Protein AF-A0A968CEL5-F1 (afdb_monomer_lite)

Secondary structure (DSSP, 8-state):
--------GGGGTT--B-S-EEEE-SGGGS-HHHHHHHHTTB-TT-EEEE---TTS---TTS--SSTTHHHHHTTS--

Structure (mmCIF, N/CA/C/O backbone):
data_AF-A0A968CEL5-F1
#
_entry.id   AF-A0A968CEL5-F1
#
loop_
_atom_site.group_PDB
_atom_site.id
_atom_site.type_symbol
_atom_site.label_atom_id
_atom_site.label_alt_id
_atom_site.label_comp_id
_atom_site.label_asym_id
_atom_site.label_entity_id
_atom_site.label_seq_id
_atom_site.pdbx_PDB_ins_code
_atom_site.Cartn_x
_atom_site.Cartn_y
_atom_site.Cartn_z
_atom_site.occupancy
_atom_site.B_iso_or_equiv
_atom_site.auth_seq_id
_atom_site.auth_comp_id
_atom_site.auth_asym_id
_atom_site.auth_atom_id
_atom_site.pdbx_PDB_model_num
ATOM 1 N N . LYS A 1 1 ? -23.060 7.312 13.255 1.00 48.69 1 LYS A N 1
ATOM 2 C CA . LYS A 1 1 ? -22.751 8.109 12.043 1.00 48.69 1 LYS A CA 1
ATOM 3 C C . LYS A 1 1 ? -21.662 7.359 11.295 1.00 48.69 1 LYS A C 1
ATOM 5 O O . LYS A 1 1 ? -20.561 7.299 11.820 1.00 48.69 1 LYS A O 1
ATOM 10 N N . ASN A 1 2 ? -21.974 6.744 10.156 1.00 62.59 2 ASN A N 1
ATOM 11 C CA . ASN A 1 2 ? -20.964 6.083 9.328 1.00 62.59 2 ASN A CA 1
ATOM 12 C C . ASN A 1 2 ? -20.391 7.150 8.400 1.00 62.59 2 ASN A C 1
ATOM 14 O O . ASN A 1 2 ? -21.118 7.680 7.563 1.00 62.59 2 ASN A O 1
ATOM 18 N N . VAL A 1 3 ? -19.143 7.543 8.636 1.00 85.88 3 VAL A N 1
ATOM 19 C CA . VAL A 1 3 ? -18.444 8.536 7.817 1.00 85.88 3 VAL A CA 1
ATOM 20 C C . VAL A 1 3 ? -17.640 7.772 6.778 1.00 85.88 3 VAL A C 1
ATOM 22 O O . VAL A 1 3 ? -16.828 6.924 7.135 1.00 85.88 3 VAL A O 1
ATOM 25 N N . VAL A 1 4 ? -17.896 8.061 5.506 1.00 89.75 4 VAL A N 1
ATOM 26 C CA . VAL A 1 4 ? -17.048 7.639 4.390 1.00 89.75 4 VAL A CA 1
ATOM 27 C C . VAL A 1 4 ? -16.256 8.865 3.964 1.00 89.75 4 VAL A C 1
ATOM 29 O O . VAL A 1 4 ? -16.841 9.918 3.712 1.00 89.75 4 VAL A O 1
ATOM 32 N N . GLU A 1 5 ? -14.936 8.737 3.919 1.00 90.88 5 GLU A N 1
ATOM 33 C CA . GLU A 1 5 ? -14.028 9.798 3.497 1.00 90.88 5 GLU A CA 1
ATOM 34 C C . GLU A 1 5 ? -13.287 9.337 2.243 1.00 90.88 5 GLU A C 1
ATOM 36 O O . GLU A 1 5 ? -12.645 8.289 2.244 1.00 90.88 5 GLU A O 1
ATOM 41 N N . VAL A 1 6 ? -13.392 10.122 1.171 1.00 93.38 6 VAL A N 1
ATOM 42 C CA . VAL A 1 6 ? -12.625 9.911 -0.058 1.00 93.38 6 VAL A CA 1
ATOM 43 C C . VAL A 1 6 ? -11.485 10.913 -0.045 1.00 93.38 6 VAL A C 1
ATOM 45 O O . VAL A 1 6 ? -11.717 12.121 -0.025 1.00 93.38 6 VAL A O 1
ATOM 48 N N . ALA A 1 7 ? -10.254 10.415 -0.032 1.00 93.12 7 ALA A N 1
ATOM 49 C CA . ALA A 1 7 ? -9.069 11.249 0.038 1.00 93.12 7 ALA A CA 1
ATOM 50 C C . ALA A 1 7 ? -7.969 10.706 -0.881 1.00 93.12 7 ALA A C 1
ATOM 52 O O . ALA A 1 7 ? -7.836 9.490 -1.029 1.00 93.12 7 ALA A O 1
ATOM 53 N N . PRO A 1 8 ? -7.152 11.587 -1.482 1.00 93.38 8 PRO A N 1
ATOM 54 C CA . PRO A 1 8 ? -6.026 11.162 -2.300 1.00 93.38 8 PRO A CA 1
ATOM 55 C C . PRO A 1 8 ? -4.954 10.480 -1.442 1.00 93.38 8 PRO A C 1
ATOM 57 O O . PRO A 1 8 ? -4.802 10.786 -0.258 1.00 93.38 8 PRO A O 1
ATOM 60 N N . LEU A 1 9 ? -4.126 9.631 -2.056 1.00 91.25 9 LEU A N 1
ATOM 61 C CA . LEU A 1 9 ? -3.064 8.900 -1.354 1.00 91.25 9 LEU A CA 1
ATOM 62 C C . LEU A 1 9 ? -2.120 9.818 -0.553 1.00 91.25 9 LEU A C 1
ATOM 64 O O . LEU A 1 9 ? -1.704 9.479 0.555 1.00 91.25 9 LEU A O 1
ATOM 68 N N . ALA A 1 10 ? -1.823 11.012 -1.075 1.00 90.00 10 ALA A N 1
ATOM 69 C CA . ALA A 1 10 ? -0.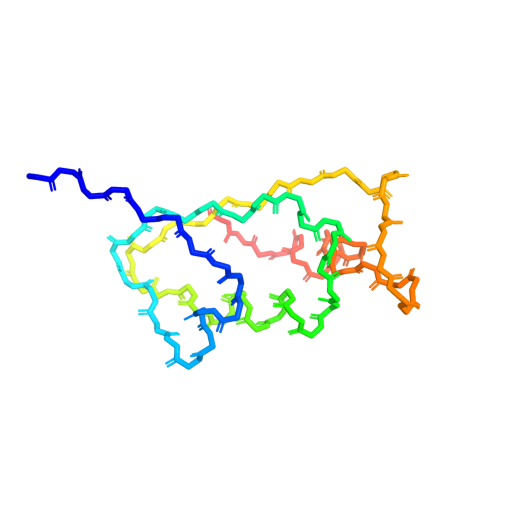981 12.006 -0.408 1.00 90.00 10 ALA A CA 1
ATOM 70 C C . ALA A 1 10 ? -1.508 12.426 0.977 1.00 90.00 10 ALA A C 1
ATOM 72 O O . ALA A 1 10 ? -0.717 12.773 1.854 1.00 90.00 10 ALA A O 1
ATOM 73 N N . PHE A 1 11 ? -2.822 12.343 1.200 1.00 89.12 11 PHE A N 1
ATOM 74 C CA . PHE A 1 11 ? -3.452 12.654 2.480 1.00 89.12 11 PHE A CA 1
ATOM 75 C C . PHE A 1 11 ? -3.080 11.663 3.589 1.00 89.12 11 PHE A C 1
ATOM 77 O O . PHE A 1 11 ? -3.151 11.986 4.772 1.00 89.12 11 PHE A O 1
ATOM 84 N N . MET A 1 12 ? -2.644 10.457 3.221 1.00 89.38 12 MET A N 1
ATOM 85 C CA . MET A 1 12 ? -2.253 9.419 4.176 1.00 89.38 12 MET A CA 1
ATOM 86 C C . MET A 1 12 ? -0.850 9.654 4.752 1.00 89.38 12 MET A C 1
ATOM 88 O O . MET A 1 12 ? -0.481 9.055 5.765 1.00 89.38 12 MET A O 1
ATOM 92 N N . ARG A 1 13 ? -0.061 10.557 4.155 1.00 92.50 13 ARG A N 1
ATOM 93 C CA . ARG A 1 13 ? 1.303 10.859 4.596 1.00 92.50 13 ARG A CA 1
ATOM 94 C C . ARG A 1 13 ? 1.311 11.372 6.038 1.00 92.50 13 ARG A C 1
ATOM 96 O O . ARG A 1 13 ? 0.660 12.355 6.368 1.00 92.50 13 ARG A O 1
ATOM 103 N N . GLY A 1 14 ? 2.085 10.709 6.898 1.00 92.56 14 GLY A N 1
ATOM 104 C CA . GLY A 1 14 ? 2.225 11.092 8.308 1.00 92.56 14 GLY A CA 1
ATOM 105 C C . GLY A 1 14 ? 1.016 10.765 9.190 1.00 92.56 14 GLY A C 1
ATOM 106 O O . GLY A 1 14 ? 1.018 11.130 10.362 1.00 92.56 14 GLY A O 1
ATOM 107 N N . ARG A 1 15 ? 0.000 10.064 8.668 1.00 94.44 15 ARG A N 1
ATOM 108 C CA . ARG A 1 15 ? -1.166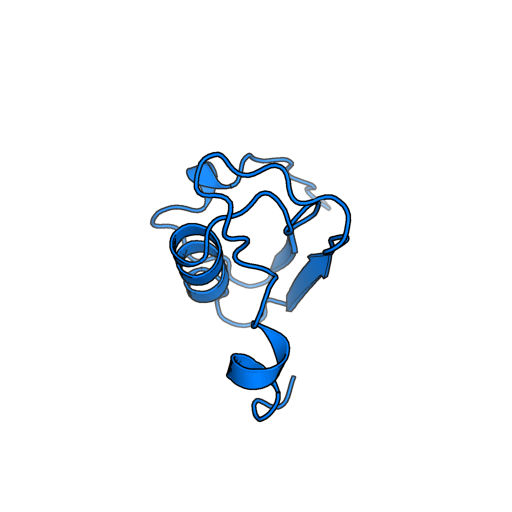 9.628 9.449 1.00 94.44 15 ARG A CA 1
ATOM 109 C C . ARG A 1 15 ? -1.014 8.188 9.927 1.00 94.44 15 ARG A C 1
ATOM 111 O O . ARG A 1 15 ? -0.286 7.398 9.333 1.00 94.44 15 ARG A O 1
ATOM 118 N N . THR A 1 16 ? -1.738 7.844 10.980 1.00 96.50 16 THR A N 1
ATOM 119 C CA . THR A 1 16 ? -1.970 6.454 11.378 1.00 96.50 16 THR A CA 1
ATOM 120 C C . THR A 1 16 ? -3.472 6.238 11.398 1.00 96.50 16 THR A C 1
ATOM 122 O O . THR A 1 16 ? -4.197 6.959 12.084 1.00 96.50 16 THR A O 1
ATOM 125 N N . LEU A 1 17 ? -3.942 5.278 10.612 1.00 94.44 17 LEU A N 1
ATOM 126 C CA . LEU A 1 17 ? -5.353 4.966 10.444 1.00 94.44 17 LEU A CA 1
ATOM 127 C C . LEU A 1 17 ? -5.701 3.825 11.398 1.00 94.44 17 LEU A C 1
ATOM 129 O O . LEU A 1 17 ? -5.464 2.662 11.080 1.00 94.44 17 LEU A O 1
ATOM 133 N N . ASN A 1 18 ? -6.215 4.158 12.581 1.00 95.44 18 ASN A N 1
ATOM 134 C CA . ASN A 1 18 ? -6.692 3.188 13.571 1.00 95.44 18 ASN A CA 1
ATOM 135 C C . ASN A 1 18 ? -8.196 2.944 13.409 1.00 95.44 18 ASN A C 1
ATOM 137 O O . ASN A 1 18 ? -8.920 3.833 12.953 1.00 95.44 18 ASN A O 1
ATOM 141 N N . THR A 1 19 ? -8.663 1.759 13.813 1.00 95.56 19 THR A N 1
ATOM 142 C CA . THR A 1 19 ? -10.091 1.391 13.859 1.00 95.56 19 THR A CA 1
ATOM 143 C C . THR A 1 19 ? -10.854 1.755 12.578 1.00 95.56 19 THR A C 1
ATOM 145 O O . THR A 1 19 ? -11.963 2.284 12.637 1.00 95.56 19 THR A O 1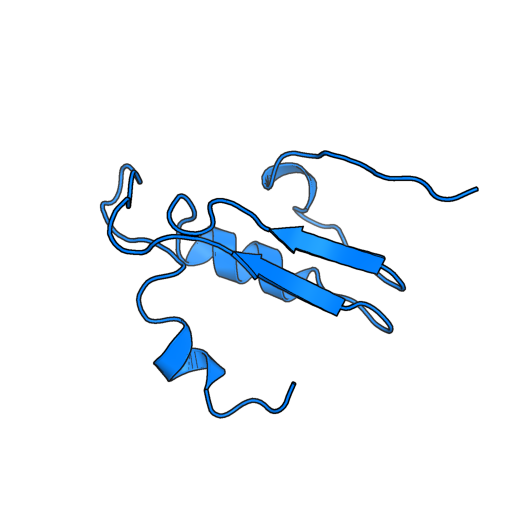
ATOM 148 N N . SER A 1 20 ? -10.225 1.551 11.419 1.00 93.56 20 SER A N 1
ATOM 149 C CA . SER A 1 20 ? -10.721 1.994 10.112 1.00 93.56 20 SER A CA 1
ATOM 150 C C . SER A 1 20 ? -10.776 0.839 9.116 1.00 93.56 20 SER A C 1
ATOM 152 O O . SER A 1 20 ? -9.919 -0.042 9.125 1.00 93.56 20 SER A O 1
ATOM 154 N N . PHE A 1 21 ? -11.758 0.864 8.217 1.00 95.44 21 PHE A N 1
ATOM 155 C CA . PHE A 1 21 ? -11.752 0.025 7.020 1.00 95.44 21 PHE A CA 1
ATOM 156 C C . PHE A 1 21 ? -11.294 0.876 5.837 1.00 95.44 21 PHE A C 1
ATOM 158 O O . PHE A 1 21 ? -11.908 1.901 5.545 1.00 95.44 21 PHE A O 1
ATOM 165 N N . ILE A 1 22 ? -10.192 0.490 5.204 1.00 95.56 22 ILE A N 1
ATOM 166 C CA . ILE A 1 22 ? -9.477 1.303 4.218 1.00 95.56 22 ILE A CA 1
ATOM 167 C C . ILE A 1 22 ? -9.498 0.562 2.886 1.00 95.56 22 ILE A C 1
ATOM 169 O O . ILE A 1 22 ? -9.229 -0.636 2.844 1.00 95.56 22 ILE A O 1
ATOM 173 N N . ILE A 1 23 ? -9.785 1.273 1.802 1.00 96.56 23 ILE A N 1
ATOM 174 C CA . ILE A 1 23 ? -9.695 0.740 0.443 1.00 96.56 23 ILE A CA 1
ATOM 175 C C . ILE A 1 23 ? -8.724 1.631 -0.323 1.00 96.56 23 ILE A C 1
ATOM 177 O O . ILE A 1 23 ? -8.924 2.844 -0.389 1.00 96.56 23 ILE A O 1
ATOM 181 N N . LEU A 1 24 ? -7.661 1.032 -0.852 1.00 96.25 24 LEU A N 1
ATOM 182 C CA . LEU A 1 24 ? -6.791 1.661 -1.837 1.00 96.25 24 LEU A CA 1
ATOM 183 C C . LEU A 1 24 ? -7.133 1.061 -3.194 1.00 96.25 24 LEU A C 1
ATOM 185 O O . LEU A 1 24 ? -6.801 -0.095 -3.440 1.00 96.25 24 LEU A O 1
ATOM 189 N N . ASP A 1 25 ? -7.792 1.850 -4.031 1.00 95.75 25 ASP A N 1
ATOM 190 C CA . ASP A 1 25 ? -8.161 1.449 -5.385 1.00 95.75 25 ASP A CA 1
ATOM 191 C C . ASP A 1 25 ? -7.165 1.966 -6.422 1.00 95.75 25 ASP A C 1
ATOM 193 O O . ASP A 1 25 ? -6.397 2.892 -6.139 1.00 95.75 25 ASP A O 1
ATOM 197 N N . GLU A 1 26 ? -7.173 1.352 -7.605 1.00 95.00 26 GLU A N 1
ATOM 198 C CA . GLU A 1 26 ? -6.255 1.654 -8.710 1.00 95.00 26 GLU A CA 1
ATOM 199 C C . GLU A 1 26 ? -4.775 1.597 -8.284 1.00 95.00 26 GLU A C 1
ATOM 201 O O . GLU A 1 26 ? -3.931 2.403 -8.692 1.00 95.00 26 GLU A O 1
ATOM 206 N N . ALA A 1 27 ? -4.438 0.638 -7.416 1.00 94.88 27 ALA A N 1
ATOM 207 C CA . ALA A 1 27 ? -3.125 0.534 -6.791 1.00 94.88 27 ALA A CA 1
ATOM 208 C C . ALA A 1 27 ? -1.985 0.296 -7.792 1.00 94.88 27 ALA A C 1
ATOM 210 O O . ALA A 1 27 ? -0.820 0.554 -7.464 1.00 94.88 27 ALA A O 1
ATOM 211 N N . GLN A 1 28 ? -2.294 -0.146 -9.016 1.00 93.44 28 GLN A N 1
ATOM 212 C CA . GLN A 1 28 ? -1.316 -0.248 -10.093 1.00 93.44 28 GLN A CA 1
ATOM 213 C C . GLN A 1 28 ? -0.667 1.106 -10.425 1.00 93.44 28 GLN A C 1
ATOM 215 O O . GLN A 1 28 ? 0.493 1.120 -10.836 1.00 93.44 28 GLN A O 1
ATOM 220 N N . ASN A 1 29 ? -1.353 2.221 -10.142 1.00 93.31 29 ASN A N 1
ATOM 221 C CA . ASN A 1 29 ? -0.871 3.585 -10.372 1.00 93.31 29 ASN A CA 1
ATOM 222 C C . ASN A 1 29 ? -0.015 4.143 -9.221 1.00 93.31 29 ASN A C 1
ATOM 224 O O . ASN A 1 29 ? 0.340 5.321 -9.202 1.00 93.31 29 ASN A O 1
ATOM 228 N N . THR A 1 30 ? 0.319 3.314 -8.230 1.00 93.75 30 THR A N 1
ATOM 229 C CA . THR A 1 30 ? 1.239 3.696 -7.153 1.00 93.75 30 THR A CA 1
ATOM 230 C C . THR A 1 30 ? 2.669 3.300 -7.491 1.00 93.75 30 THR A C 1
ATOM 232 O O . THR A 1 30 ? 2.895 2.291 -8.153 1.00 93.75 30 THR A O 1
ATOM 235 N N . THR A 1 31 ? 3.659 4.043 -6.996 1.00 93.38 31 THR A N 1
ATOM 236 C CA . THR A 1 31 ? 5.056 3.578 -6.969 1.00 93.38 31 THR A CA 1
ATOM 237 C C . THR A 1 31 ? 5.300 2.644 -5.771 1.00 93.38 31 THR A C 1
ATOM 239 O O . THR A 1 31 ? 4.539 2.676 -4.795 1.00 93.38 31 THR A O 1
ATOM 242 N N . PRO A 1 32 ? 6.380 1.838 -5.755 1.00 92.44 32 PRO A N 1
ATOM 243 C CA . PRO A 1 32 ? 6.745 1.030 -4.588 1.00 92.44 32 PRO A CA 1
ATOM 244 C C . PRO A 1 32 ? 6.891 1.844 -3.294 1.00 92.44 32 PRO A C 1
ATOM 246 O O . PRO A 1 32 ? 6.502 1.393 -2.217 1.00 92.44 32 PRO A O 1
ATOM 249 N N . GLU A 1 33 ? 7.412 3.069 -3.380 1.00 92.62 33 GLU A N 1
ATOM 250 C CA . GLU A 1 33 ? 7.566 3.977 -2.240 1.00 92.62 33 GLU A CA 1
ATOM 251 C C . GLU A 1 33 ? 6.209 4.455 -1.722 1.00 92.62 33 GLU A C 1
ATOM 253 O O . GLU A 1 33 ? 6.004 4.535 -0.510 1.00 92.62 33 GLU A O 1
ATOM 258 N N . GLN A 1 34 ? 5.277 4.750 -2.628 1.00 94.00 34 GLN A N 1
ATOM 259 C CA . GLN A 1 34 ? 3.910 5.139 -2.295 1.00 94.00 34 GLN A CA 1
ATOM 260 C C . GLN A 1 34 ? 3.127 3.983 -1.662 1.00 94.00 34 GLN A C 1
ATOM 262 O O . GLN A 1 34 ? 2.463 4.186 -0.645 1.00 94.00 34 GLN A O 1
ATOM 267 N N . MET A 1 35 ? 3.268 2.766 -2.192 1.00 95.00 35 MET A N 1
ATOM 268 C CA . MET A 1 35 ? 2.686 1.558 -1.607 1.00 95.00 35 MET A CA 1
ATOM 269 C C . MET A 1 35 ? 3.254 1.283 -0.207 1.00 95.00 35 MET A C 1
ATOM 271 O O . MET A 1 35 ? 2.508 1.093 0.753 1.00 95.00 35 MET A O 1
ATOM 275 N N . LYS A 1 36 ? 4.579 1.362 -0.035 1.00 93.62 36 LYS A N 1
ATOM 276 C CA . LYS A 1 36 ? 5.219 1.253 1.286 1.00 93.62 36 LYS A CA 1
ATOM 277 C C . LYS A 1 36 ? 4.731 2.344 2.243 1.00 93.62 36 LYS A C 1
ATOM 279 O O . LYS A 1 36 ? 4.468 2.073 3.417 1.00 93.62 36 LYS A O 1
ATOM 284 N N . MET A 1 37 ? 4.597 3.578 1.756 1.00 95.56 37 MET A N 1
ATOM 285 C CA . MET A 1 37 ? 4.048 4.682 2.538 1.00 95.56 37 MET A CA 1
ATOM 286 C C . MET A 1 37 ? 2.645 4.330 3.031 1.00 95.56 37 MET A C 1
ATOM 288 O O . MET A 1 37 ? 2.437 4.401 4.239 1.00 95.56 37 MET A O 1
ATOM 292 N N . PHE A 1 38 ? 1.754 3.866 2.147 1.00 96.00 38 PHE A N 1
ATOM 293 C CA . PHE A 1 38 ? 0.390 3.440 2.474 1.00 96.00 38 PHE A CA 1
ATOM 294 C C . PHE A 1 38 ? 0.344 2.323 3.522 1.00 96.00 38 PHE A C 1
ATOM 296 O O . PHE A 1 38 ? -0.275 2.500 4.572 1.00 96.00 38 PHE A O 1
ATOM 303 N N . LEU A 1 39 ? 1.034 1.204 3.275 1.00 94.12 39 LEU A N 1
ATOM 304 C CA . LEU A 1 39 ? 0.996 0.024 4.147 1.00 94.12 39 LEU A CA 1
ATOM 305 C C . LEU A 1 3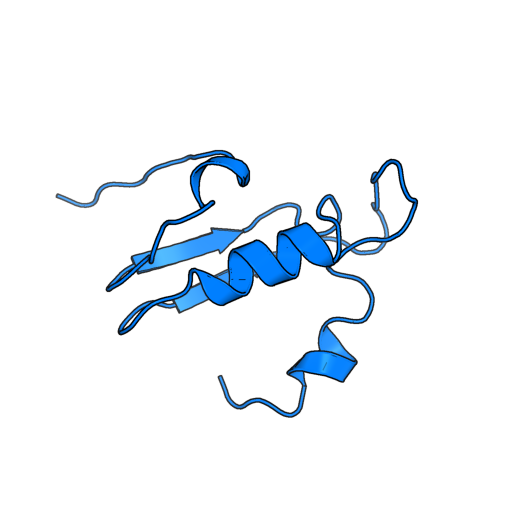9 ? 1.435 0.362 5.579 1.00 94.12 39 LEU A C 1
ATOM 307 O O . LEU A 1 39 ? 0.851 -0.118 6.545 1.00 94.12 39 LEU A O 1
ATOM 311 N N . THR A 1 40 ? 2.406 1.268 5.735 1.00 94.38 40 THR A N 1
ATOM 312 C CA . THR A 1 40 ? 2.869 1.708 7.063 1.00 94.38 40 THR A CA 1
ATOM 313 C C . THR A 1 40 ? 1.910 2.656 7.793 1.00 94.38 40 THR A C 1
ATOM 315 O O . THR A 1 40 ? 2.199 3.034 8.928 1.00 94.38 40 THR A O 1
ATOM 318 N N . ARG A 1 41 ? 0.802 3.092 7.174 1.00 96.50 41 ARG A N 1
ATOM 319 C CA . ARG A 1 41 ? -0.224 3.914 7.846 1.00 96.50 41 ARG A CA 1
ATOM 320 C C . ARG A 1 41 ? -1.310 3.066 8.505 1.00 96.50 41 ARG A C 1
ATOM 322 O O . ARG A 1 41 ? -2.098 3.620 9.272 1.00 96.50 41 ARG A O 1
ATOM 329 N N . ILE A 1 42 ? -1.380 1.767 8.209 1.00 95.06 42 ILE A N 1
ATOM 330 C CA . ILE A 1 42 ? -2.394 0.862 8.759 1.00 95.06 42 ILE A CA 1
ATOM 331 C C . ILE A 1 42 ? -2.113 0.670 10.253 1.00 95.06 42 ILE A C 1
ATOM 333 O O . ILE A 1 42 ? -1.085 0.122 10.644 1.00 95.06 42 ILE A O 1
ATOM 337 N N . GLY A 1 43 ? -3.014 1.189 11.084 1.00 95.75 43 GLY A N 1
ATOM 338 C CA . GLY A 1 43 ? -2.927 1.138 12.538 1.00 95.75 43 GLY A CA 1
ATOM 339 C C . GLY A 1 43 ? -3.726 -0.008 13.158 1.00 95.75 43 GLY A C 1
ATOM 340 O O . GLY A 1 43 ? -4.277 -0.872 12.475 1.00 95.75 43 GLY A O 1
ATOM 341 N N . PHE A 1 44 ? -3.816 -0.002 14.485 1.00 95.69 44 PHE A N 1
ATOM 342 C CA . PHE A 1 44 ? -4.490 -1.054 15.241 1.00 95.69 44 PHE A CA 1
ATOM 343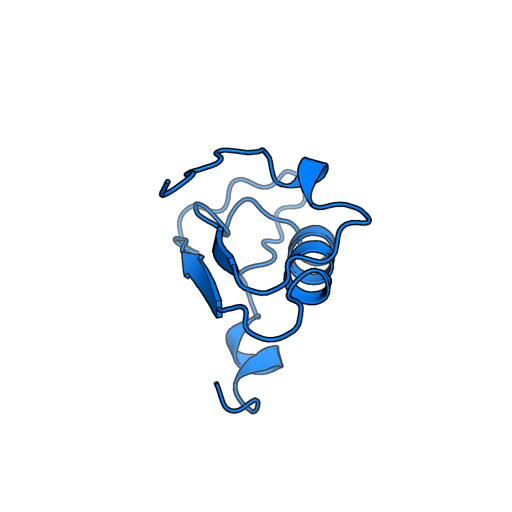 C C . PHE A 1 44 ? -5.999 -1.075 14.991 1.00 95.69 44 PHE A C 1
ATOM 345 O O . PHE A 1 44 ? -6.650 -0.032 14.887 1.00 95.69 44 PHE A O 1
ATOM 352 N N . GLY A 1 45 ? -6.562 -2.285 14.932 1.00 95.44 45 GLY A N 1
ATOM 353 C CA . GLY A 1 45 ? -7.994 -2.500 14.709 1.00 95.44 45 GLY A CA 1
ATOM 354 C C . GLY A 1 45 ? -8.479 -2.086 13.317 1.00 95.44 45 GLY A C 1
ATOM 355 O O . GLY A 1 45 ? -9.687 -2.021 13.102 1.00 95.44 45 GLY A O 1
ATOM 356 N N . SER A 1 46 ? -7.563 -1.781 12.395 1.00 95.62 46 SER A N 1
ATOM 357 C CA . SER A 1 46 ? -7.890 -1.446 11.014 1.00 95.62 46 SER A CA 1
ATOM 358 C C . SER A 1 46 ? -7.779 -2.654 10.099 1.00 95.62 46 SER A C 1
ATOM 360 O O . SER A 1 46 ? -7.027 -3.590 10.361 1.00 95.62 46 SER A O 1
ATOM 362 N N . LYS A 1 47 ? -8.515 -2.603 8.993 1.00 94.75 47 LYS A N 1
ATOM 363 C CA . LYS A 1 47 ? -8.361 -3.519 7.864 1.00 94.75 47 LYS A CA 1
ATOM 364 C C . LYS A 1 47 ? -8.165 -2.699 6.601 1.00 94.75 47 LYS A C 1
ATOM 366 O O . LYS A 1 47 ? -8.813 -1.667 6.439 1.00 94.75 47 LYS A O 1
ATOM 371 N N . ALA A 1 48 ? -7.282 -3.158 5.726 1.00 94.81 48 ALA A N 1
ATOM 372 C CA . ALA A 1 48 ? -7.050 -2.535 4.436 1.00 94.81 48 ALA A CA 1
ATOM 373 C C . ALA A 1 48 ? -7.293 -3.547 3.319 1.00 94.81 48 ALA A C 1
ATOM 375 O O . ALA A 1 48 ? -6.894 -4.704 3.432 1.00 94.81 48 ALA A O 1
ATOM 376 N N . VAL A 1 49 ? -7.929 -3.093 2.248 1.00 95.81 49 VAL A N 1
ATOM 377 C CA . VAL A 1 49 ? -8.065 -3.819 0.988 1.00 95.81 49 VAL A CA 1
ATOM 378 C C . VAL A 1 49 ? -7.364 -2.993 -0.081 1.00 95.81 49 VAL A C 1
ATOM 380 O O . VAL A 1 49 ? -7.573 -1.785 -0.168 1.00 95.81 49 VAL A O 1
ATOM 383 N N . VAL A 1 50 ? -6.506 -3.639 -0.863 1.00 94.75 50 VAL A N 1
ATOM 384 C CA . VAL A 1 50 ? -5.791 -3.020 -1.982 1.00 94.75 50 VAL A CA 1
ATOM 385 C C . VAL A 1 50 ? -6.303 -3.666 -3.262 1.00 94.75 50 VAL A C 1
ATOM 387 O O . VAL A 1 50 ? -6.250 -4.888 -3.387 1.00 94.75 50 VAL A O 1
ATOM 390 N N . THR A 1 51 ? -6.815 -2.860 -4.186 1.00 95.38 51 THR A N 1
ATOM 391 C CA . THR A 1 51 ? -7.357 -3.301 -5.476 1.00 95.38 51 THR A CA 1
ATOM 392 C C . THR A 1 51 ? -6.599 -2.645 -6.622 1.00 95.38 51 THR A C 1
ATOM 394 O O . THR A 1 51 ? -6.068 -1.545 -6.486 1.00 95.38 51 THR A O 1
ATOM 397 N N . GLY A 1 52 ? -6.505 -3.345 -7.750 1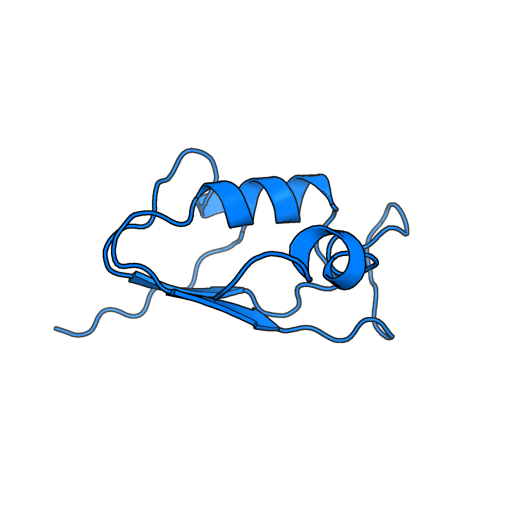.00 94.19 52 GLY A N 1
ATOM 398 C CA . GLY A 1 52 ? -5.865 -2.838 -8.958 1.00 94.19 52 GLY A CA 1
ATOM 399 C C . GLY A 1 52 ? -5.668 -3.923 -10.013 1.00 94.19 52 GLY A C 1
ATOM 400 O O . GLY A 1 52 ? -5.797 -5.114 -9.723 1.00 94.19 52 GLY A O 1
ATOM 401 N N . ASP A 1 53 ? -5.332 -3.497 -11.228 1.00 93.00 53 ASP A N 1
ATOM 402 C CA . ASP A 1 53 ? -5.060 -4.358 -12.383 1.00 93.00 53 ASP A CA 1
ATOM 403 C C . ASP A 1 53 ? -3.624 -4.130 -12.877 1.00 93.00 53 ASP A C 1
ATOM 405 O O . ASP A 1 53 ? -3.288 -3.085 -13.434 1.00 93.00 53 ASP A O 1
ATOM 409 N N . VAL A 1 54 ? -2.756 -5.127 -12.687 1.00 89.06 54 VAL A N 1
ATOM 410 C CA . VAL A 1 54 ? -1.336 -5.060 -13.081 1.00 89.06 54 VAL A CA 1
ATOM 411 C C . VAL A 1 54 ? -1.115 -4.942 -14.593 1.00 89.06 54 VAL A C 1
ATOM 413 O O . VAL A 1 54 ? 0.004 -4.659 -15.015 1.00 89.06 54 VAL A O 1
ATOM 416 N N . THR A 1 55 ? -2.143 -5.154 -15.419 1.00 90.06 55 THR A N 1
ATOM 417 C CA . THR A 1 55 ? -2.051 -4.981 -16.877 1.00 90.06 55 THR A CA 1
ATOM 418 C C . THR A 1 55 ? -2.243 -3.527 -17.323 1.00 90.06 55 THR A C 1
ATOM 420 O O . THR A 1 55 ? -1.901 -3.196 -18.456 1.00 90.06 55 THR A O 1
ATOM 423 N N . GLN A 1 56 ? -2.722 -2.649 -16.432 1.00 88.12 56 GLN A N 1
ATOM 424 C CA . GLN A 1 56 ? -3.071 -1.248 -16.713 1.00 88.12 56 GLN A CA 1
ATOM 425 C C . GLN A 1 56 ? -2.150 -0.251 -15.992 1.00 88.12 56 GLN A C 1
ATOM 427 O O . GLN A 1 56 ? -2.592 0.798 -15.531 1.00 88.12 56 GLN A O 1
ATOM 432 N N . VAL A 1 57 ? -0.869 -0.593 -15.828 1.00 87.50 57 VAL A N 1
ATOM 433 C CA . VAL A 1 57 ? 0.098 0.266 -15.125 1.00 87.50 57 VAL A CA 1
ATOM 434 C C . VAL A 1 57 ? 0.321 1.566 -15.900 1.00 87.50 57 VAL A C 1
ATOM 436 O O . VAL A 1 57 ? 0.900 1.541 -16.985 1.00 87.50 57 VAL A O 1
ATOM 439 N N . ASP A 1 58 ? -0.066 2.689 -15.294 1.00 79.25 58 ASP A N 1
ATOM 440 C CA . ASP A 1 58 ? 0.152 4.046 -15.802 1.00 79.25 58 ASP A CA 1
ATOM 441 C C . ASP A 1 58 ? 0.928 4.878 -14.763 1.00 79.25 58 ASP A C 1
ATOM 443 O O . ASP A 1 58 ? 0.395 5.719 -14.041 1.00 79.25 58 ASP A O 1
ATOM 447 N N . VAL A 1 59 ? 2.214 4.552 -14.607 1.00 81.38 59 VAL A N 1
ATOM 448 C CA . VAL A 1 59 ? 3.147 5.230 -13.693 1.00 81.38 59 VAL A CA 1
ATOM 449 C C . VAL A 1 59 ? 4.333 5.752 -14.490 1.00 81.38 59 VAL A C 1
ATOM 451 O O . VAL A 1 59 ? 4.965 4.988 -15.216 1.00 81.38 59 VAL A O 1
ATOM 454 N N . ASP A 1 60 ? 4.701 7.018 -14.271 1.00 78.44 60 ASP A N 1
ATOM 455 C CA . ASP A 1 60 ? 5.793 7.713 -14.978 1.00 78.44 60 ASP A CA 1
ATOM 456 C C . ASP A 1 60 ? 7.132 6.955 -14.964 1.00 78.44 60 ASP A C 1
ATOM 458 O O . ASP A 1 60 ? 7.919 7.026 -15.906 1.00 78.44 60 ASP A O 1
ATOM 462 N N . THR A 1 61 ? 7.419 6.223 -13.884 1.00 77.19 61 THR A N 1
ATOM 463 C CA . THR A 1 61 ? 8.664 5.452 -13.727 1.00 77.19 61 THR A CA 1
ATOM 464 C C . THR A 1 61 ? 8.592 4.053 -14.345 1.00 77.19 61 THR A C 1
ATOM 466 O O . THR A 1 61 ? 9.588 3.329 -14.342 1.00 77.19 61 THR A O 1
ATOM 469 N N . GLY A 1 62 ? 7.415 3.639 -14.825 1.00 77.12 62 GLY A N 1
ATOM 470 C CA . GLY A 1 62 ? 7.122 2.305 -15.351 1.00 77.12 62 GLY A CA 1
ATOM 471 C C . GLY A 1 62 ? 7.073 1.193 -14.299 1.00 77.12 62 GLY A C 1
ATOM 472 O O . GLY A 1 62 ? 6.805 0.042 -14.639 1.00 77.12 62 GLY A O 1
ATOM 473 N N . ARG A 1 63 ? 7.331 1.496 -13.017 1.00 86.00 63 ARG A N 1
ATOM 474 C CA . ARG A 1 63 ? 7.341 0.501 -11.940 1.00 86.00 63 ARG A CA 1
ATOM 475 C C . ARG A 1 63 ? 6.189 0.732 -10.974 1.00 86.00 63 ARG A C 1
ATOM 477 O O . ARG A 1 63 ? 6.249 1.614 -10.122 1.00 86.00 63 ARG A O 1
ATOM 484 N N . SER A 1 64 ? 5.187 -0.133 -11.071 1.00 91.81 64 SER A N 1
ATOM 485 C CA . SER A 1 64 ? 4.080 -0.182 -10.121 1.00 91.81 64 SER A CA 1
ATOM 486 C C . SER A 1 64 ? 4.516 -0.719 -8.755 1.00 91.81 64 SER A C 1
ATOM 488 O O . SER A 1 64 ? 5.334 -1.636 -8.666 1.00 91.81 64 SER A O 1
ATOM 490 N N . GLY A 1 65 ? 3.923 -0.183 -7.692 1.00 90.12 65 GLY A N 1
ATOM 491 C CA . GLY A 1 65 ? 3.996 -0.711 -6.337 1.00 90.12 65 GLY A CA 1
ATOM 492 C C . GLY A 1 65 ? 3.189 -1.993 -6.153 1.00 90.12 65 GLY A C 1
ATOM 493 O O . GLY A 1 65 ? 3.499 -2.751 -5.243 1.00 90.12 65 GLY A O 1
ATOM 494 N N . LEU A 1 66 ? 2.209 -2.267 -7.022 1.00 91.94 66 LEU A N 1
ATOM 495 C CA . LEU A 1 66 ? 1.444 -3.517 -7.014 1.00 91.94 66 LEU A CA 1
ATOM 496 C C . LEU A 1 66 ? 2.258 -4.685 -7.603 1.00 91.94 66 LEU A C 1
ATOM 498 O O . LEU A 1 66 ? 2.140 -5.826 -7.156 1.00 91.94 66 LEU A O 1
ATOM 502 N N . LEU A 1 67 ? 3.137 -4.400 -8.572 1.00 89.75 67 LEU A N 1
ATOM 503 C CA . LEU A 1 67 ? 4.024 -5.398 -9.169 1.00 89.75 67 LEU A CA 1
ATOM 504 C C . LEU A 1 67 ? 5.077 -5.876 -8.160 1.00 89.75 67 LEU A C 1
ATOM 506 O O . LEU A 1 67 ? 5.893 -5.103 -7.658 1.00 89.75 67 LEU A O 1
ATOM 510 N N . GLY A 1 68 ? 5.090 -7.186 -7.904 1.00 85.38 68 GLY A N 1
ATOM 511 C CA . GLY A 1 68 ? 6.020 -7.811 -6.964 1.00 85.38 68 GLY A CA 1
ATOM 512 C C . GLY A 1 68 ? 5.597 -7.714 -5.497 1.00 85.38 68 GLY A C 1
ATOM 513 O O . GLY A 1 68 ? 6.388 -8.075 -4.631 1.00 85.38 68 GLY A O 1
ATOM 514 N N . LEU A 1 69 ? 4.368 -7.276 -5.199 1.00 87.75 69 LEU A N 1
ATOM 515 C CA . LEU A 1 69 ? 3.862 -7.232 -3.826 1.00 87.75 69 LEU A CA 1
ATOM 516 C C . LEU A 1 69 ? 3.638 -8.638 -3.244 1.00 87.75 69 LEU A C 1
ATOM 518 O O . LEU A 1 69 ? 4.020 -8.901 -2.107 1.00 87.75 69 LEU A O 1
ATOM 522 N N . GLU A 1 70 ? 3.070 -9.547 -4.040 1.00 84.94 70 GLU A N 1
ATOM 523 C CA . GLU A 1 70 ? 2.799 -10.942 -3.659 1.00 84.94 70 GLU A CA 1
ATOM 524 C C . GLU A 1 70 ? 4.038 -11.688 -3.136 1.00 84.94 70 GLU A C 1
ATOM 526 O O . GLU A 1 70 ? 3.971 -12.216 -2.030 1.00 84.94 70 GLU A O 1
ATOM 531 N N . PRO A 1 71 ? 5.197 -11.712 -3.827 1.00 88.44 71 PRO A N 1
ATOM 532 C CA . PRO A 1 71 ? 6.383 -12.381 -3.293 1.00 88.44 71 PRO A CA 1
ATOM 533 C C . PRO A 1 71 ? 6.974 -11.690 -2.054 1.00 88.44 71 PRO A C 1
ATOM 535 O O . PRO A 1 71 ? 7.698 -12.331 -1.299 1.00 88.44 71 PRO A O 1
ATOM 538 N N . ILE A 1 72 ? 6.689 -10.401 -1.829 1.00 89.38 72 ILE A N 1
ATOM 539 C CA . ILE A 1 72 ? 7.171 -9.661 -0.652 1.00 89.38 72 ILE A CA 1
ATOM 540 C C . ILE A 1 72 ? 6.291 -9.941 0.571 1.00 89.38 72 ILE A C 1
ATOM 542 O O . ILE A 1 72 ? 6.812 -10.117 1.671 1.00 89.38 72 ILE A O 1
ATOM 546 N N . LEU A 1 73 ? 4.968 -9.955 0.393 1.00 89.12 73 LEU A N 1
ATOM 547 C CA . LEU A 1 73 ? 3.996 -10.052 1.487 1.00 89.12 73 LEU A CA 1
ATOM 548 C C . LEU A 1 73 ? 3.376 -11.446 1.640 1.00 89.12 73 LEU A C 1
ATOM 550 O O . LEU A 1 73 ? 2.709 -11.693 2.635 1.00 89.12 73 LEU A O 1
ATOM 554 N N . GLY A 1 74 ? 3.604 -12.370 0.706 1.00 88.81 74 GLY A N 1
ATOM 555 C CA . GLY A 1 74 ? 2.937 -13.677 0.668 1.00 88.81 74 GLY A CA 1
ATOM 556 C C . GLY A 1 74 ? 3.242 -14.611 1.843 1.00 88.81 74 GLY A C 1
ATOM 557 O O . GLY A 1 74 ? 2.555 -15.610 2.010 1.00 88.81 74 GLY A O 1
ATOM 558 N N . GLY A 1 75 ? 4.252 -14.299 2.660 1.00 90.19 75 GLY A N 1
ATOM 559 C CA . GLY A 1 75 ? 4.553 -15.013 3.907 1.00 90.19 75 GLY A CA 1
ATOM 560 C C . GLY A 1 75 ? 3.949 -14.379 5.164 1.00 90.19 75 GLY A C 1
ATOM 561 O O . GLY A 1 75 ? 4.306 -14.787 6.265 1.00 90.19 75 GLY A O 1
ATOM 562 N N . ILE A 1 76 ? 3.116 -13.345 5.020 1.00 88.00 76 ILE A N 1
ATOM 563 C CA . ILE A 1 76 ? 2.493 -12.629 6.134 1.00 88.00 76 ILE A CA 1
ATOM 564 C C . ILE A 1 76 ? 1.036 -13.077 6.242 1.00 88.00 76 ILE A C 1
ATOM 566 O O . ILE A 1 76 ? 0.262 -12.896 5.303 1.00 88.00 76 ILE A O 1
ATOM 570 N N . ASP A 1 77 ? 0.667 -13.626 7.397 1.00 82.56 77 ASP A N 1
ATOM 571 C CA . ASP A 1 77 ? -0.721 -13.977 7.698 1.00 82.56 77 ASP A CA 1
ATOM 572 C C . ASP A 1 77 ? -1.587 -12.708 7.821 1.00 82.56 77 ASP A C 1
ATOM 574 O O . ASP A 1 77 ? -1.179 -11.721 8.444 1.00 82.56 77 ASP A O 1
ATOM 578 N N . GLY A 1 78 ? -2.777 -12.742 7.210 1.00 69.75 78 GLY A N 1
ATOM 579 C CA . GLY A 1 78 ? -3.760 -11.648 7.188 1.00 69.75 78 GLY A CA 1
ATOM 580 C C . GLY A 1 78 ? -4.958 -11.851 8.109 1.00 69.75 78 GLY A C 1
ATOM 581 O O . GLY A 1 78 ? -5.275 -13.015 8.442 1.00 69.75 78 GLY A O 1
#

Foldseek 3Di:
DDDDDDDDLVVLAPAADELEEEEAEQQLAAALVSVVRVVVNHDYNYDYDYYHDVVPRDYPVSHGSVPPVCVVCVPPDD

Sequence (78 aa):
KNVVEVAPLAFMRGRTLNTSFIILDEAQNTTPEQMKMFLTRIGFGSKAVVTGDVTQVDVDTGRSGLLGLEPILGGIDG

Radius of gyration: 12.9 Å; chains: 1; bounding box: 31×28×32 Å

pLDDT: mean 90.29, std 7.75, range [48.69, 96.56]